Protein AF-A0A0P7U448-F1 (afdb_monomer)

Secondary structure (DSSP, 8-state):
--HHHHHHHHHHHHHHHHHHHHHHHHHTS-HHHHHHHHHHHHHTT-TTHHHHHHHHHHHHHHHHHHHHHHHHHTTS---------------HHHHHHHS-HHHHHHHHHT-HHHHHHHHHHS-HHHHHHHHHHHHHTTSS---S-------------------

Foldseek 3Di:
DDPLVVVLVVLLVVLLLVVLVVVCVVVVHDSVPCSVVSVVCVVVCPPPPVVVSVVSSVVSSVVVVVVVVCVVPVVDDDDDDDDDDDLPLQAQVVLLVPDDPQCNVCLVVVPPVSNVVVLVPDDVVVSVVSVVSCVSNVSDDPPDDPDDDDDDDDDDDDDDDDD

Organism: Scleropages formosus (NCBI:txid113540)

pLDDT: mean 74.16, std 19.54, range [30.97, 94.81]

InterPro domains:
  IPR004918 Cdc37 [PTHR12800] (2-156)
  IPR013873 Cdc37, C-terminal [PF08564] (91-150)
  IPR013873 Cdc37, C-terminal [SM01069] (82-161)
  IPR013874 Cdc37, Hsp90 binding [SM01070] (1-81)
  IPR038189 Cdc37, Hsp90-binding domain superfamily [G3DSA:1.20.58.610] (1-92)

Radius of gyration: 25.96 Å; Cα contacts (8 Å, |Δi|>4): 71; chains: 1; bounding box: 70×37×66 Å

Mean predicted aligned error: 18.4 Å

Solvent-accessible surface area (backbone atoms only — not comparable to full-atom values): 10053 Å² total; per-residue (Å²): 133,57,72,63,62,51,49,52,54,52,48,50,52,52,50,53,50,50,53,35,48,49,53,12,60,79,66,75,46,58,46,92,72,39,47,65,58,49,54,49,46,61,71,72,55,49,85,65,51,67,58,53,51,50,51,52,44,52,54,49,53,48,52,54,50,51,50,55,46,47,73,61,43,72,79,70,77,85,90,82,91,75,93,67,98,65,91,66,76,44,53,52,66,60,53,52,69,72,41,56,70,66,50,34,50,14,65,75,68,70,35,63,66,52,37,51,51,51,46,69,76,39,59,65,74,59,36,51,54,52,50,52,51,30,45,59,26,67,72,46,76,88,84,63,75,81,82,80,78,89,88,86,87,76,91,76,94,74,77,89,84,90,130

Structure (mmCIF, N/CA/C/O backbone):
data_AF-A0A0P7U448-F1
#
_entry.id   AF-A0A0P7U448-F1
#
loop_
_atom_site.group_PDB
_atom_site.id
_atom_site.type_symbol
_atom_site.label_atom_id
_atom_site.label_alt_id
_atom_site.label_comp_id
_atom_site.label_asym_id
_atom_site.label_entity_id
_atom_site.label_seq_id
_atom_site.pdbx_PDB_ins_code
_atom_site.Cartn_x
_atom_site.Cartn_y
_atom_site.Cartn_z
_atom_site.occupancy
_atom_site.B_iso_or_equiv
_atom_site.auth_seq_id
_atom_site.auth_comp_id
_atom_site.auth_asym_id
_atom_site.auth_atom_id
_atom_site.pdbx_PDB_model_num
ATOM 1 N N . MET A 1 1 ? -7.901 -23.064 -7.557 1.00 55.91 1 MET A N 1
ATOM 2 C CA . MET A 1 1 ? -8.143 -21.631 -7.275 1.00 55.91 1 MET A CA 1
ATOM 3 C C . MET A 1 1 ? -7.387 -20.795 -8.297 1.00 55.91 1 MET A C 1
ATOM 5 O O . MET A 1 1 ? -6.222 -21.088 -8.531 1.00 55.91 1 MET A O 1
ATOM 9 N N . SER A 1 2 ? -8.038 -19.812 -8.928 1.00 76.44 2 SER A N 1
ATOM 10 C CA . SER A 1 2 ? -7.363 -18.856 -9.825 1.00 76.44 2 SER A CA 1
ATOM 11 C C . SER A 1 2 ? -6.411 -17.959 -9.018 1.00 76.44 2 SER A C 1
ATOM 13 O O . SER A 1 2 ? -6.701 -17.634 -7.863 1.00 76.44 2 SER A O 1
ATOM 15 N N . LYS A 1 3 ? -5.297 -17.528 -9.628 1.00 80.56 3 LYS A N 1
ATOM 16 C CA . LYS A 1 3 ? -4.400 -16.504 -9.058 1.00 80.56 3 LYS A CA 1
ATOM 17 C C . LYS A 1 3 ? -5.158 -15.215 -8.715 1.00 80.56 3 LYS A C 1
ATOM 19 O O . LYS A 1 3 ? -4.792 -14.530 -7.767 1.00 80.56 3 LYS A O 1
ATOM 24 N N . GLU A 1 4 ? -6.236 -14.922 -9.437 1.00 80.38 4 GLU A N 1
ATOM 25 C CA . GLU A 1 4 ? -7.092 -13.757 -9.196 1.00 80.38 4 GLU A CA 1
ATOM 26 C C . GLU A 1 4 ? -7.848 -13.891 -7.875 1.00 80.38 4 GLU A C 1
ATOM 28 O O . GLU A 1 4 ? -7.816 -12.973 -7.065 1.00 80.38 4 GLU A O 1
ATOM 33 N N . ALA A 1 5 ? -8.449 -15.052 -7.600 1.00 85.12 5 ALA A N 1
ATOM 34 C CA . ALA A 1 5 ? -9.152 -15.293 -6.339 1.00 85.12 5 ALA A CA 1
ATOM 35 C C . ALA A 1 5 ? -8.203 -15.175 -5.132 1.00 85.12 5 ALA A C 1
ATOM 37 O O . ALA A 1 5 ? -8.564 -14.606 -4.104 1.00 85.12 5 ALA A O 1
ATOM 38 N N . LEU A 1 6 ? -6.962 -15.655 -5.277 1.00 88.88 6 LEU A N 1
ATOM 39 C CA . LEU A 1 6 ? -5.929 -15.489 -4.255 1.00 88.88 6 LEU A CA 1
ATOM 40 C C . LEU A 1 6 ? -5.529 -14.015 -4.076 1.00 88.88 6 LEU A C 1
ATOM 42 O O . LEU A 1 6 ? -5.418 -13.550 -2.944 1.00 88.88 6 LEU A O 1
ATOM 46 N N . MET A 1 7 ? -5.355 -13.267 -5.170 1.00 89.12 7 MET A N 1
ATOM 47 C CA . MET A 1 7 ? -5.072 -11.827 -5.128 1.00 89.12 7 MET A CA 1
ATOM 48 C C . MET A 1 7 ? -6.169 -11.072 -4.375 1.00 89.12 7 MET A C 1
ATOM 50 O O . MET A 1 7 ? -5.862 -10.198 -3.571 1.00 89.12 7 MET A O 1
ATOM 54 N N . GLU A 1 8 ? -7.440 -11.416 -4.588 1.00 87.69 8 GLU A N 1
ATOM 55 C CA . GLU A 1 8 ? -8.542 -10.777 -3.870 1.00 87.69 8 GLU A CA 1
ATOM 56 C C . GLU A 1 8 ? -8.514 -11.054 -2.367 1.00 87.69 8 GLU A C 1
ATOM 58 O O . GLU A 1 8 ? -8.751 -10.137 -1.581 1.00 87.69 8 GLU A O 1
ATOM 63 N N . GLN A 1 9 ? -8.191 -12.286 -1.963 1.00 90.56 9 GLN A N 1
ATOM 64 C CA . GLN A 1 9 ? -8.037 -12.638 -0.550 1.00 90.56 9 GLN A CA 1
ATOM 65 C C . GLN A 1 9 ? -6.881 -11.867 0.093 1.00 90.56 9 GLN A C 1
ATOM 67 O O . GLN A 1 9 ? -7.046 -11.284 1.163 1.00 90.56 9 GLN A O 1
ATOM 72 N N . ILE A 1 10 ? -5.727 -11.809 -0.574 1.00 91.75 10 ILE A N 1
ATOM 73 C CA . ILE A 1 10 ? -4.560 -11.072 -0.072 1.00 91.75 10 ILE A CA 1
ATOM 74 C C . ILE A 1 10 ? -4.855 -9.569 -0.013 1.00 91.75 10 ILE A C 1
ATOM 76 O O . ILE A 1 10 ? -4.547 -8.933 0.991 1.00 91.75 10 ILE A O 1
ATOM 80 N N . ALA A 1 11 ? -5.506 -9.009 -1.036 1.00 89.75 11 ALA A N 1
ATOM 81 C CA . ALA A 1 11 ? -5.930 -7.611 -1.059 1.00 89.75 11 ALA A CA 1
ATOM 82 C C . ALA A 1 11 ? -6.854 -7.282 0.117 1.00 89.75 11 ALA A C 1
ATOM 84 O O . ALA A 1 11 ? -6.653 -6.282 0.800 1.00 89.75 11 ALA A O 1
ATOM 85 N N . HIS A 1 12 ? -7.824 -8.154 0.399 1.00 91.38 12 HIS A N 1
ATOM 86 C CA . HIS A 1 12 ? -8.707 -7.998 1.548 1.00 91.38 12 HIS A CA 1
ATOM 87 C C . HIS A 1 12 ? -7.921 -7.944 2.865 1.00 91.38 12 HIS A C 1
ATOM 89 O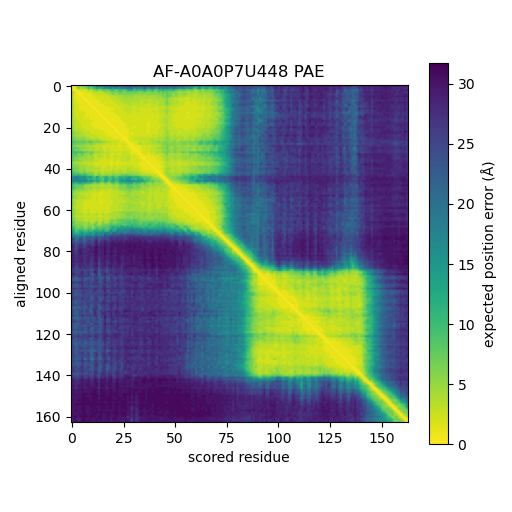 O . HIS A 1 12 ? -8.125 -7.034 3.665 1.00 91.38 12 HIS A O 1
ATOM 95 N N . GLN A 1 13 ? -6.986 -8.876 3.083 1.00 93.50 13 GLN A N 1
ATOM 96 C CA . GLN A 1 13 ? -6.165 -8.886 4.300 1.00 93.50 13 GLN A CA 1
ATOM 97 C C . GLN A 1 13 ? -5.230 -7.670 4.398 1.00 93.50 13 GLN A C 1
ATOM 99 O O . GLN A 1 13 ? -5.042 -7.129 5.486 1.00 93.50 13 GLN A O 1
ATOM 104 N N . ALA A 1 14 ? -4.676 -7.203 3.276 1.00 93.50 14 ALA A N 1
ATOM 105 C CA . ALA A 1 14 ? -3.818 -6.021 3.241 1.00 93.50 14 ALA A CA 1
ATOM 106 C C . ALA A 1 14 ? -4.576 -4.751 3.658 1.00 93.50 14 ALA A C 1
ATOM 108 O O . ALA A 1 14 ? -4.083 -3.982 4.483 1.00 93.50 14 ALA A O 1
ATOM 109 N N . VAL A 1 15 ? -5.797 -4.570 3.149 1.00 91.88 15 VAL A N 1
ATOM 110 C CA . VAL A 1 15 ? -6.655 -3.427 3.499 1.00 91.88 15 VAL A CA 1
ATOM 111 C C . VAL A 1 15 ? -7.109 -3.508 4.958 1.00 91.88 15 VAL A C 1
ATOM 113 O O . VAL A 1 15 ? -7.065 -2.509 5.670 1.00 91.88 15 VAL A O 1
ATOM 116 N N . VAL A 1 16 ? -7.442 -4.705 5.460 1.00 92.31 16 VAL A N 1
ATOM 117 C CA . VAL A 1 16 ? -7.704 -4.921 6.896 1.00 92.31 16 VAL A CA 1
ATOM 118 C C . VAL A 1 16 ? -6.516 -4.472 7.749 1.00 92.31 16 VAL A C 1
ATOM 120 O O . VAL A 1 16 ? -6.701 -3.765 8.739 1.00 92.31 16 VAL A O 1
ATOM 123 N N . MET A 1 17 ? -5.293 -4.843 7.362 1.00 94.81 17 MET A N 1
ATOM 124 C CA . MET A 1 17 ? -4.092 -4.445 8.094 1.00 94.81 17 MET A CA 1
ATOM 125 C C . MET A 1 17 ? -3.893 -2.925 8.078 1.00 94.81 17 MET A C 1
ATOM 127 O O . MET A 1 17 ? -3.588 -2.345 9.118 1.00 94.81 17 MET A O 1
ATOM 131 N N . GLN A 1 18 ? -4.114 -2.267 6.935 1.00 93.06 18 GLN A N 1
ATOM 132 C CA . GLN A 1 18 ? -4.032 -0.806 6.820 1.00 93.06 18 GLN A CA 1
ATOM 133 C C . GLN A 1 18 ? -4.997 -0.103 7.774 1.00 93.06 18 GLN A C 1
ATOM 135 O O . GLN A 1 18 ? -4.576 0.786 8.508 1.00 93.06 18 GLN A O 1
ATOM 140 N N . PHE A 1 19 ? -6.247 -0.557 7.853 1.00 91.12 19 PHE A N 1
ATOM 141 C CA . PHE A 1 19 ? -7.225 0.045 8.757 1.00 91.12 19 PHE A CA 1
ATOM 142 C C . PHE A 1 19 ? -6.878 -0.191 10.234 1.00 91.12 19 PHE A C 1
ATOM 144 O O . PHE A 1 19 ? -7.113 0.680 11.070 1.00 91.12 19 PHE A O 1
ATOM 151 N N . ILE A 1 20 ? -6.312 -1.353 10.586 1.00 92.56 20 ILE A N 1
ATOM 152 C CA . ILE A 1 20 ? -5.840 -1.611 11.957 1.00 92.56 20 ILE A CA 1
ATOM 153 C C . ILE A 1 20 ? -4.715 -0.635 12.322 1.00 92.56 20 ILE A C 1
ATOM 155 O O . ILE A 1 20 ? -4.739 -0.063 13.412 1.00 92.56 20 ILE A O 1
ATOM 159 N N . LEU A 1 21 ? -3.753 -0.427 11.418 1.00 93.06 21 LEU A N 1
ATOM 160 C CA . LEU A 1 21 ? -2.646 0.513 11.617 1.00 93.06 21 LEU A CA 1
ATOM 161 C C . LEU A 1 21 ? -3.138 1.963 11.715 1.00 93.06 21 LEU A C 1
ATOM 163 O O . LEU A 1 21 ? -2.690 2.706 12.586 1.00 93.06 21 LEU A O 1
ATOM 167 N N . GLU A 1 22 ? -4.089 2.356 10.873 1.00 91.31 22 GLU A N 1
ATOM 168 C CA . GLU A 1 22 ? -4.702 3.684 10.906 1.00 91.31 22 GLU A CA 1
ATOM 169 C C . GLU A 1 22 ? -5.465 3.917 12.215 1.00 91.31 22 GLU A C 1
ATOM 171 O O . GLU A 1 22 ? -5.295 4.938 12.882 1.00 91.31 22 GLU A O 1
ATOM 176 N N . MET A 1 23 ? -6.245 2.930 12.656 1.00 90.44 23 MET A N 1
ATOM 177 C CA . MET A 1 23 ? -6.964 3.008 13.922 1.00 90.44 23 MET A CA 1
ATOM 178 C C . MET A 1 23 ? -6.004 3.080 15.121 1.00 90.44 23 MET A C 1
ATOM 180 O O . MET A 1 23 ? -6.277 3.805 16.082 1.00 90.44 23 MET A O 1
ATOM 184 N N . ALA A 1 24 ? -4.872 2.371 15.065 1.00 93.12 24 ALA A N 1
ATOM 185 C CA . ALA A 1 24 ? -3.802 2.455 16.061 1.00 93.12 24 ALA A CA 1
ATOM 186 C C . ALA A 1 24 ? -3.192 3.863 16.109 1.00 93.12 24 ALA A C 1
ATOM 188 O O . ALA A 1 24 ? -3.043 4.439 17.187 1.00 93.12 24 ALA A O 1
ATOM 189 N N . SER A 1 25 ? -2.914 4.440 14.934 1.00 93.88 25 SER A N 1
ATOM 190 C CA . SER A 1 25 ? -2.372 5.792 14.785 1.00 93.88 25 SER A CA 1
ATOM 191 C C . SER A 1 25 ? -3.315 6.847 15.372 1.00 93.88 25 SER A C 1
ATOM 193 O O . SER A 1 25 ? -2.914 7.622 16.241 1.00 93.88 25 SER A O 1
ATOM 195 N N . ASN A 1 26 ? -4.600 6.798 15.006 1.00 90.19 26 ASN A N 1
ATOM 196 C CA . ASN A 1 26 ? -5.620 7.738 15.479 1.00 90.19 26 ASN A CA 1
ATOM 197 C C . ASN A 1 26 ? -5.866 7.648 16.994 1.00 90.19 26 ASN A C 1
ATOM 199 O O . ASN A 1 26 ? -6.165 8.652 17.637 1.00 90.19 26 ASN A O 1
ATOM 203 N N . SER A 1 27 ? -5.731 6.454 17.579 1.00 89.50 27 SER A N 1
ATOM 204 C CA . SER A 1 27 ? -5.921 6.232 19.021 1.00 89.50 27 SER A CA 1
ATOM 205 C C . SER A 1 27 ? -4.635 6.328 19.848 1.00 89.50 27 SER A C 1
ATOM 207 O O . SER A 1 27 ? -4.710 6.245 21.074 1.00 89.50 27 SER A O 1
ATOM 209 N N . LYS A 1 28 ? -3.469 6.528 19.210 1.00 92.50 28 LYS A N 1
ATOM 210 C CA . LYS A 1 28 ? -2.135 6.513 19.841 1.00 92.50 28 LYS A CA 1
ATOM 211 C C . LYS A 1 28 ? -1.866 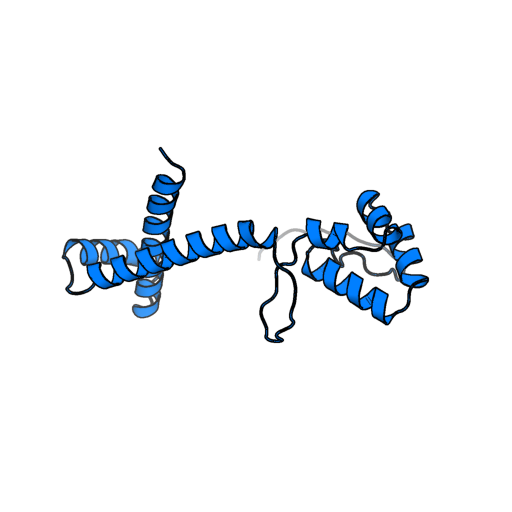5.233 20.647 1.00 92.50 28 LYS A C 1
ATOM 213 O O . LYS A 1 28 ? -1.239 5.276 21.703 1.00 92.50 28 LYS A O 1
ATOM 218 N N . GLN A 1 29 ? -2.362 4.098 20.162 1.00 92.19 29 GLN A N 1
ATOM 219 C CA . GLN A 1 29 ? -2.183 2.787 20.786 1.00 92.19 29 GLN A CA 1
ATOM 220 C C . GLN A 1 29 ? -1.307 1.889 19.915 1.00 92.19 29 GLN A C 1
ATOM 222 O O . GLN A 1 29 ? -1.168 2.099 18.713 1.00 92.19 29 GLN A O 1
ATOM 227 N N . ASP A 1 30 ? -0.727 0.856 20.522 1.00 92.19 30 ASP A N 1
ATOM 228 C CA . ASP A 1 30 ? 0.012 -0.155 19.772 1.00 92.19 30 ASP A CA 1
ATOM 229 C C . ASP A 1 30 ? -0.953 -0.960 18.868 1.00 92.19 30 ASP A C 1
ATOM 231 O O . ASP A 1 30 ? -1.990 -1.431 19.355 1.00 92.19 30 ASP A O 1
ATOM 235 N N . PRO A 1 31 ? -0.637 -1.170 17.573 1.00 89.88 31 PRO A N 1
ATOM 236 C CA . PRO A 1 31 ? -1.485 -1.922 16.643 1.00 89.88 31 PRO A CA 1
ATOM 237 C C . PRO A 1 31 ? -1.806 -3.349 17.116 1.00 89.88 31 PRO A C 1
ATOM 239 O O . PRO A 1 31 ? -2.899 -3.861 16.854 1.00 89.88 31 PRO A O 1
ATOM 242 N N . ARG A 1 32 ? -0.908 -3.973 17.892 1.00 92.44 32 ARG A N 1
ATOM 243 C CA . ARG A 1 32 ? -1.118 -5.293 18.511 1.00 92.44 32 ARG A CA 1
ATOM 244 C C . ARG A 1 32 ? -2.206 -5.267 19.588 1.00 92.44 32 ARG A C 1
ATOM 246 O O . ARG A 1 32 ? -2.769 -6.312 19.895 1.00 92.44 32 ARG A O 1
ATOM 253 N N . GLY A 1 33 ? -2.515 -4.102 20.160 1.00 90.62 33 GLY A N 1
ATOM 254 C CA . GLY A 1 33 ? -3.570 -3.915 21.160 1.00 90.62 33 GLY A CA 1
ATOM 255 C C . GLY A 1 33 ? -4.939 -3.576 20.564 1.00 90.62 33 GLY A C 1
ATOM 256 O O . GLY A 1 33 ? -5.969 -3.922 21.143 1.00 90.62 33 GLY A O 1
ATOM 257 N N . VAL A 1 34 ? -4.972 -2.947 19.386 1.00 91.06 34 VAL A N 1
ATOM 258 C CA . VAL A 1 34 ? -6.215 -2.399 18.818 1.00 91.06 34 VAL A CA 1
ATOM 259 C C . VAL A 1 34 ? -6.924 -3.300 17.807 1.00 91.06 34 VAL A C 1
ATOM 261 O O . VAL A 1 34 ? -8.113 -3.106 17.557 1.00 91.06 34 VAL A O 1
ATOM 264 N N . PHE A 1 35 ? -6.269 -4.331 17.265 1.00 90.31 35 PHE A N 1
ATOM 265 C CA . PHE A 1 35 ? -6.885 -5.197 16.246 1.00 90.31 35 PHE A CA 1
ATOM 266 C C . PHE A 1 35 ? -8.216 -5.828 16.702 1.00 90.31 35 PHE A C 1
ATOM 268 O O . PHE A 1 35 ? -9.152 -5.944 15.914 1.00 90.31 35 PHE A O 1
ATOM 275 N N . ARG A 1 36 ? -8.354 -6.196 17.988 1.00 91.31 36 ARG A N 1
ATOM 276 C CA . ARG A 1 36 ? -9.615 -6.754 18.514 1.00 91.31 36 ARG A CA 1
ATOM 277 C C . ARG A 1 36 ? -10.745 -5.734 18.443 1.00 91.31 36 ARG A C 1
ATOM 279 O O . ARG A 1 36 ? -11.844 -6.087 18.032 1.00 91.31 36 ARG A O 1
ATOM 286 N N . GLN A 1 37 ? -10.472 -4.483 18.813 1.00 89.31 37 GLN A N 1
ATOM 287 C CA . GLN A 1 37 ? -11.457 -3.401 18.763 1.00 89.31 37 GLN A CA 1
ATOM 288 C C . GLN A 1 37 ? -11.900 -3.122 17.324 1.00 89.31 37 GLN A C 1
ATOM 290 O O . GLN A 1 37 ? -13.081 -2.886 17.088 1.00 89.31 37 GLN A O 1
ATOM 295 N N . PHE A 1 38 ? -10.980 -3.226 16.362 1.00 90.69 38 PHE A N 1
ATOM 296 C CA . PHE A 1 38 ? -11.280 -3.072 14.939 1.00 90.69 38 PHE A CA 1
ATOM 297 C C . PHE A 1 38 ? -12.311 -4.111 14.488 1.00 90.69 38 PHE A C 1
ATOM 299 O O . PHE A 1 38 ? -13.357 -3.752 13.953 1.00 90.69 38 PHE A O 1
ATOM 306 N N . PHE A 1 39 ? -12.076 -5.395 14.783 1.00 89.44 39 PHE A N 1
ATOM 307 C CA . PHE A 1 39 ? -13.016 -6.454 14.407 1.00 89.44 39 PHE A CA 1
ATOM 308 C C . PHE A 1 39 ? -14.350 -6.364 15.151 1.00 89.44 39 PHE A C 1
ATOM 310 O O . PHE A 1 39 ? -15.375 -6.746 14.595 1.00 89.44 39 PHE A O 1
ATOM 317 N N . GLN A 1 40 ? -14.365 -5.855 16.386 1.00 88.75 40 GLN A N 1
ATOM 318 C CA . GLN A 1 40 ? -15.619 -5.579 17.091 1.00 88.75 40 GLN A CA 1
ATOM 319 C C . GLN A 1 40 ? -16.415 -4.477 16.380 1.00 88.75 40 GLN A C 1
ATOM 321 O O . GLN A 1 40 ?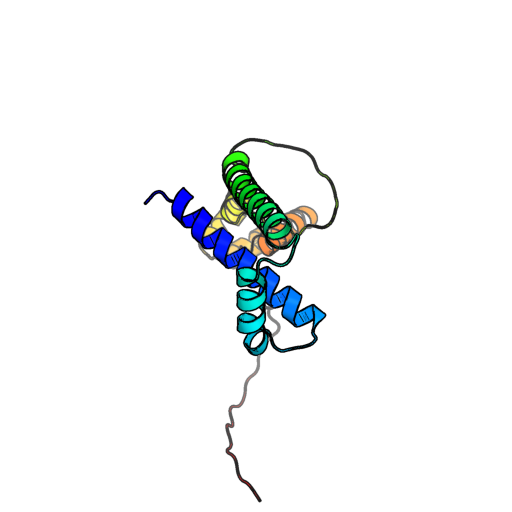 -17.582 -4.686 16.073 1.00 88.75 40 GLN A O 1
ATOM 326 N N . LYS A 1 41 ? -15.777 -3.355 16.015 1.00 85.00 41 LYS A N 1
ATOM 327 C CA . LYS A 1 41 ? -16.424 -2.275 15.246 1.00 85.00 41 LYS A CA 1
ATOM 328 C C . LYS A 1 41 ? -16.940 -2.746 13.885 1.00 85.00 41 LYS A C 1
ATOM 330 O O . LYS A 1 41 ? -18.049 -2.385 13.498 1.00 85.00 41 LYS A O 1
ATOM 335 N N . ALA A 1 42 ? -16.172 -3.593 13.200 1.00 85.25 42 ALA A N 1
ATOM 336 C CA . ALA A 1 42 ? -16.576 -4.193 11.932 1.00 85.25 42 ALA A CA 1
ATOM 337 C C . ALA A 1 42 ? -17.811 -5.100 12.084 1.00 85.25 42 ALA A C 1
ATOM 339 O O . ALA A 1 42 ? -18.717 -5.046 11.257 1.00 85.25 42 ALA A O 1
ATOM 340 N N . LYS A 1 43 ? -17.877 -5.904 13.157 1.00 85.50 43 LYS A N 1
ATOM 341 C CA . LYS A 1 43 ? -19.020 -6.788 13.454 1.00 85.50 43 LYS A CA 1
ATOM 342 C C . LYS A 1 43 ? -20.280 -6.027 13.845 1.00 85.50 43 LYS A C 1
ATOM 344 O O . LYS A 1 43 ? -21.364 -6.419 13.434 1.00 85.50 43 LYS A O 1
ATOM 349 N N . THR A 1 44 ? -20.137 -4.957 14.623 1.00 84.50 44 THR A N 1
ATOM 350 C CA . THR A 1 44 ? -21.261 -4.100 15.030 1.00 84.50 44 THR A CA 1
ATOM 351 C C . THR A 1 44 ? -21.807 -3.279 13.858 1.00 84.50 44 THR A C 1
ATOM 353 O O . THR A 1 44 ? -22.855 -2.659 13.991 1.00 84.50 44 THR A O 1
ATOM 356 N N . GLY A 1 45 ? -21.133 -3.295 12.700 1.00 72.38 45 GLY A N 1
ATOM 357 C CA . GLY A 1 45 ? -21.624 -2.655 11.485 1.00 72.38 45 GLY A CA 1
ATOM 358 C C . GLY A 1 45 ? -21.729 -1.145 11.645 1.00 72.38 45 GLY A C 1
ATOM 359 O O . GLY A 1 45 ? -22.757 -0.572 11.300 1.00 72.38 45 GLY A O 1
ATOM 360 N N . GLN A 1 46 ? -20.690 -0.511 12.205 1.00 75.62 46 GLN A N 1
ATOM 361 C CA . GLN A 1 46 ? -20.665 0.942 12.366 1.00 75.62 46 GLN A CA 1
ATOM 362 C C . GLN A 1 46 ? -21.013 1.616 11.023 1.00 75.62 46 GLN A C 1
ATOM 364 O O . GLN A 1 46 ? -20.417 1.277 9.997 1.00 75.62 46 GLN A O 1
ATOM 369 N N . GLU A 1 47 ? -22.005 2.513 11.010 1.00 64.19 47 GLU A N 1
ATOM 370 C CA . GLU A 1 47 ? -22.512 3.113 9.768 1.00 64.19 47 GLU A CA 1
ATOM 371 C C . GLU A 1 47 ? -21.374 3.739 8.946 1.00 64.19 47 GLU A C 1
ATOM 373 O O . GLU A 1 47 ? -20.505 4.430 9.476 1.00 64.19 47 GLU A O 1
ATOM 378 N N . GLY A 1 48 ? -21.342 3.433 7.645 1.00 73.44 48 GLY A N 1
ATOM 379 C CA . GLY A 1 48 ? -20.309 3.896 6.711 1.00 73.44 48 GLY A CA 1
ATOM 380 C C . GLY A 1 48 ? -19.006 3.085 6.701 1.00 73.44 48 GLY A C 1
ATOM 381 O O . GLY A 1 48 ? -18.297 3.111 5.700 1.00 73.44 48 GLY A O 1
ATOM 382 N N . TYR A 1 49 ? -18.702 2.290 7.735 1.00 80.69 49 TYR A N 1
ATOM 383 C CA . TYR A 1 49 ? -17.449 1.520 7.797 1.00 80.69 49 TYR A CA 1
ATOM 384 C C . TYR A 1 49 ? -17.303 0.530 6.631 1.00 80.69 49 TYR A C 1
ATOM 386 O O . TYR A 1 49 ? -16.254 0.469 5.992 1.00 80.69 49 TYR A O 1
ATOM 394 N N . LEU A 1 50 ? -18.360 -0.233 6.329 1.00 81.12 50 LEU A N 1
ATOM 395 C CA . LEU A 1 50 ? -18.334 -1.219 5.242 1.00 81.12 50 LEU A CA 1
ATOM 396 C C . LEU A 1 50 ? -18.217 -0.566 3.862 1.00 81.12 50 LEU A C 1
ATOM 398 O O . LEU A 1 50 ? -17.606 -1.148 2.968 1.00 81.12 50 LEU A O 1
ATOM 402 N N . ASP A 1 51 ? -18.788 0.626 3.693 1.00 85.94 51 ASP A N 1
ATOM 403 C CA . ASP A 1 51 ? -18.750 1.358 2.428 1.00 85.94 51 ASP A CA 1
ATOM 404 C C . ASP A 1 51 ? -17.350 1.922 2.157 1.00 85.94 51 ASP A C 1
ATOM 406 O O . ASP A 1 51 ? -16.775 1.697 1.089 1.00 85.94 51 ASP A O 1
ATOM 410 N N . VAL A 1 52 ? -16.736 2.529 3.179 1.00 87.75 52 VAL A N 1
ATOM 411 C CA . VAL A 1 52 ? -15.335 2.971 3.136 1.00 87.75 52 VAL A CA 1
ATOM 412 C C . VAL A 1 52 ? -14.410 1.776 2.896 1.00 87.75 52 VAL A C 1
ATOM 414 O O . VAL A 1 52 ? -13.579 1.809 1.991 1.00 87.75 52 VAL A O 1
ATOM 417 N N . PHE A 1 53 ? -14.599 0.672 3.624 1.00 87.19 53 PHE A N 1
ATOM 418 C CA . PHE A 1 53 ? -13.799 -0.542 3.448 1.00 87.19 53 PHE A CA 1
ATOM 419 C C . PHE A 1 53 ? -13.915 -1.123 2.032 1.00 87.19 53 PHE A C 1
ATOM 421 O O . PHE A 1 53 ? -12.912 -1.504 1.425 1.00 87.19 53 PHE A O 1
ATOM 428 N N . ARG A 1 54 ? -15.129 -1.179 1.470 1.00 87.50 54 ARG A N 1
ATOM 429 C CA . ARG A 1 54 ? -15.359 -1.681 0.109 1.00 87.50 54 ARG A CA 1
ATOM 430 C C . ARG A 1 54 ? -14.742 -0.763 -0.942 1.00 87.50 54 ARG A C 1
ATOM 432 O O . ARG A 1 54 ? -14.170 -1.262 -1.913 1.00 87.50 54 ARG A O 1
ATOM 439 N N . THR A 1 55 ? -14.840 0.546 -0.744 1.00 91.31 55 THR A N 1
ATOM 440 C CA . THR A 1 55 ? -14.230 1.554 -1.617 1.00 91.31 55 THR A CA 1
ATOM 441 C C . THR A 1 55 ? -12.710 1.415 -1.623 1.00 91.31 55 THR A C 1
ATOM 443 O O . THR A 1 55 ? -12.118 1.261 -2.693 1.00 91.31 55 THR A O 1
ATOM 446 N N . GLU A 1 56 ? -12.087 1.334 -0.447 1.00 91.06 56 GLU A N 1
ATOM 447 C CA . GLU A 1 56 ? -10.639 1.144 -0.313 1.00 91.06 56 GLU A CA 1
ATOM 448 C C . GLU A 1 56 ? -10.165 -0.191 -0.896 1.00 91.06 56 GLU A C 1
ATOM 450 O O . GLU A 1 56 ? -9.157 -0.252 -1.605 1.00 91.06 56 GLU A O 1
ATOM 455 N N . LEU A 1 57 ? -10.928 -1.267 -0.687 1.00 90.25 57 LEU A N 1
ATOM 456 C CA . LEU A 1 57 ? -10.621 -2.570 -1.270 1.00 90.25 57 LEU A CA 1
ATOM 457 C C . LEU A 1 57 ? -10.657 -2.545 -2.799 1.00 90.25 57 LEU A C 1
ATOM 459 O O . LEU A 1 57 ? -9.773 -3.109 -3.451 1.00 90.25 57 LEU A O 1
ATOM 463 N N . ASN A 1 58 ? -11.655 -1.886 -3.384 1.00 90.12 58 ASN A N 1
ATOM 464 C CA . ASN A 1 58 ? -11.751 -1.742 -4.832 1.00 90.12 58 ASN A CA 1
ATOM 465 C C . ASN A 1 58 ? -10.609 -0.884 -5.385 1.00 90.12 58 ASN A C 1
ATOM 467 O O . ASN A 1 58 ? -9.982 -1.282 -6.370 1.00 90.12 58 ASN A O 1
ATOM 471 N N . ALA A 1 59 ? -10.281 0.226 -4.720 1.00 91.62 59 ALA A N 1
ATOM 472 C CA . ALA A 1 59 ? -9.162 1.082 -5.096 1.00 91.62 59 ALA A CA 1
ATOM 473 C C . ALA A 1 59 ? -7.826 0.322 -5.039 1.00 91.62 59 ALA A C 1
ATOM 475 O O . ALA A 1 59 ? -7.016 0.404 -5.964 1.00 91.62 59 ALA A O 1
ATOM 476 N N . PHE A 1 60 ? -7.607 -0.490 -4.000 1.00 90.94 60 PHE A N 1
ATOM 477 C CA . PHE A 1 60 ? -6.421 -1.337 -3.893 1.00 90.94 60 PHE A CA 1
ATOM 478 C C . PHE A 1 60 ? -6.355 -2.374 -5.021 1.00 90.94 60 PHE A C 1
ATOM 480 O O . PHE A 1 60 ? -5.330 -2.481 -5.696 1.00 90.94 60 PHE A O 1
ATOM 487 N N . LYS A 1 61 ? -7.449 -3.102 -5.284 1.00 87.81 61 LYS A N 1
ATOM 488 C CA . LYS A 1 61 ? -7.517 -4.070 -6.394 1.00 87.81 61 LYS A CA 1
ATOM 489 C C . LYS A 1 61 ? -7.230 -3.407 -7.742 1.00 87.81 61 LYS A C 1
ATOM 491 O O . LYS A 1 61 ? -6.543 -4.003 -8.570 1.00 87.81 61 LYS A O 1
ATOM 496 N N . GLN A 1 62 ? -7.735 -2.194 -7.965 1.00 88.31 62 GLN A N 1
ATOM 497 C CA . GLN A 1 62 ? -7.476 -1.446 -9.191 1.00 88.31 62 GLN A CA 1
ATOM 498 C C . GLN A 1 62 ? -5.990 -1.094 -9.326 1.00 88.31 62 GLN A C 1
ATOM 500 O O . GLN A 1 62 ? -5.398 -1.408 -10.355 1.00 88.31 62 GLN A O 1
ATOM 505 N N . ARG A 1 63 ? -5.353 -0.569 -8.270 1.00 88.19 63 ARG A N 1
ATOM 506 C CA . ARG A 1 63 ? -3.907 -0.278 -8.268 1.00 88.19 63 ARG A CA 1
ATOM 507 C C . ARG A 1 63 ? -3.056 -1.520 -8.546 1.00 88.19 63 ARG A C 1
ATOM 509 O O . ARG A 1 63 ? -2.099 -1.448 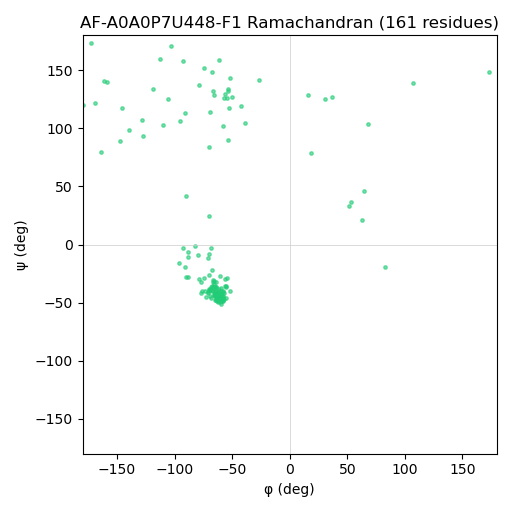-9.311 1.00 88.19 63 ARG A O 1
ATOM 516 N N . VAL A 1 64 ? -3.415 -2.675 -7.979 1.00 85.25 64 VAL A N 1
ATOM 517 C CA . VAL A 1 64 ? -2.709 -3.948 -8.233 1.00 85.25 64 VAL A CA 1
ATOM 518 C C . VAL A 1 64 ? -2.857 -4.392 -9.694 1.00 85.25 64 VAL A C 1
ATOM 520 O O . VAL A 1 64 ? -1.886 -4.836 -10.314 1.00 85.25 64 VAL A O 1
ATOM 523 N N . LYS A 1 65 ? -4.054 -4.246 -10.274 1.00 84.69 65 LYS A N 1
ATOM 524 C CA . LYS A 1 65 ? -4.298 -4.541 -11.694 1.00 84.69 65 LYS A CA 1
ATOM 525 C C . LYS A 1 65 ? -3.527 -3.591 -12.607 1.00 84.69 65 LYS A C 1
ATOM 527 O O . LYS A 1 65 ? -2.894 -4.057 -13.548 1.00 84.69 65 LYS A O 1
ATOM 532 N N . GLU A 1 66 ? -3.530 -2.295 -12.309 1.00 84.88 66 GLU A N 1
ATOM 533 C CA . GLU A 1 66 ? -2.762 -1.288 -13.049 1.00 84.88 66 GLU A CA 1
ATOM 534 C C . GLU A 1 66 ? -1.259 -1.553 -12.977 1.00 84.88 66 GLU A C 1
ATOM 536 O O . GLU A 1 66 ? -0.594 -1.494 -14.004 1.00 84.88 66 GLU A O 1
ATOM 541 N N . TYR A 1 67 ? -0.721 -1.917 -11.809 1.00 80.62 67 TYR A N 1
ATOM 542 C CA . TYR A 1 67 ? 0.685 -2.304 -11.668 1.00 80.62 67 TYR A CA 1
ATOM 543 C C . TYR A 1 67 ? 1.026 -3.530 -12.524 1.00 80.62 67 TYR A C 1
ATOM 545 O O . TYR A 1 67 ? 2.027 -3.546 -13.236 1.00 80.62 67 TYR A O 1
ATOM 553 N N . THR A 1 68 ? 0.147 -4.536 -12.526 1.00 78.69 68 THR A N 1
ATOM 554 C CA . THR A 1 68 ? 0.313 -5.734 -13.362 1.00 78.69 68 THR A CA 1
ATOM 555 C C . THR A 1 68 ? 0.248 -5.397 -14.854 1.00 78.69 68 THR A C 1
ATOM 557 O O . THR A 1 68 ? 0.960 -6.001 -15.654 1.00 78.69 68 THR A O 1
ATOM 560 N N . LEU A 1 69 ? -0.604 -4.444 -15.245 1.00 71.94 69 LEU A N 1
ATOM 561 C CA . LEU A 1 69 ? -0.743 -4.000 -16.630 1.00 71.94 69 LEU A CA 1
ATOM 562 C C . LEU A 1 69 ? 0.444 -3.143 -17.073 1.00 71.94 69 LEU A C 1
ATOM 564 O O . LEU A 1 69 ? 0.913 -3.335 -18.183 1.00 71.94 69 LEU A O 1
ATOM 568 N N . LYS A 1 70 ? 0.961 -2.255 -16.217 1.00 72.81 70 LYS A N 1
ATOM 569 C CA . LYS A 1 70 ? 2.171 -1.461 -16.482 1.00 72.81 70 LYS A CA 1
ATOM 570 C C . LYS A 1 70 ? 3.398 -2.359 -16.614 1.00 72.81 70 LYS A C 1
ATOM 572 O O . LYS A 1 70 ? 4.052 -2.311 -17.642 1.00 72.81 70 LYS A O 1
ATOM 577 N N . SER A 1 71 ? 3.581 -3.309 -15.697 1.00 60.91 71 SER A N 1
ATOM 578 C CA . SER A 1 71 ? 4.645 -4.320 -15.790 1.00 60.91 71 SER A CA 1
ATOM 579 C C . SER A 1 71 ? 4.542 -5.208 -17.045 1.00 60.91 71 SER A C 1
ATOM 581 O O . SER A 1 71 ? 5.552 -5.715 -17.525 1.00 60.91 71 SER A O 1
ATOM 583 N N . LYS A 1 72 ? 3.338 -5.399 -17.606 1.00 55.34 72 LYS A N 1
ATOM 584 C CA . LYS A 1 72 ? 3.135 -6.097 -18.891 1.00 55.34 72 LYS A CA 1
ATOM 585 C C . LYS A 1 72 ? 3.202 -5.178 -20.120 1.00 55.34 72 LYS A C 1
ATOM 587 O O . LYS A 1 72 ? 3.505 -5.661 -21.205 1.00 55.34 72 LYS A O 1
ATOM 592 N N . GLY A 1 73 ? 2.870 -3.898 -19.970 1.00 44.97 73 GLY A N 1
ATOM 593 C CA . GLY A 1 73 ? 2.754 -2.893 -21.030 1.00 44.97 73 GLY A CA 1
ATOM 594 C C . GLY A 1 73 ? 4.043 -2.115 -21.293 1.00 44.97 73 GLY A C 1
ATOM 595 O O . GLY A 1 73 ? 4.227 -1.613 -22.394 1.00 44.97 73 GLY A O 1
ATOM 596 N N . GLU A 1 74 ? 4.979 -2.100 -20.346 1.00 45.75 74 GLU A N 1
ATOM 597 C CA . GLU A 1 74 ? 6.354 -1.608 -20.539 1.00 45.75 74 GLU A CA 1
ATOM 598 C C . GLU A 1 74 ? 7.179 -2.509 -21.479 1.00 45.75 74 GLU A C 1
ATOM 600 O O . GLU A 1 74 ? 8.284 -2.155 -21.868 1.00 45.75 74 GLU A O 1
ATOM 605 N N . ALA A 1 75 ? 6.613 -3.624 -21.957 1.00 44.00 75 ALA A N 1
ATOM 606 C CA . ALA A 1 75 ? 7.133 -4.335 -23.122 1.00 44.00 75 ALA A CA 1
ATOM 607 C C . ALA A 1 75 ? 6.903 -3.578 -24.450 1.00 44.00 75 ALA A C 1
ATOM 609 O O . ALA A 1 75 ? 7.446 -3.990 -25.475 1.00 44.00 75 ALA A O 1
ATOM 610 N N . GLN A 1 76 ? 6.083 -2.514 -24.479 1.00 44.34 76 GLN A N 1
ATOM 611 C CA . GLN A 1 76 ? 5.779 -1.793 -25.716 1.00 44.34 76 GLN A CA 1
ATOM 612 C C . GLN A 1 76 ? 5.155 -0.402 -25.465 1.00 44.34 76 GLN A C 1
ATOM 614 O O . GLN A 1 76 ? 3.941 -0.252 -25.593 1.00 44.34 76 GLN A O 1
ATOM 619 N N . LYS A 1 77 ? 5.957 0.627 -25.143 1.00 38.75 77 LYS A N 1
ATOM 620 C CA . LYS A 1 77 ? 5.809 1.998 -25.696 1.00 38.75 77 LYS A CA 1
ATOM 621 C C . LYS A 1 77 ? 6.863 2.982 -25.169 1.00 38.75 77 LYS A C 1
ATOM 623 O O . LYS A 1 77 ? 6.923 3.277 -23.981 1.00 38.75 77 LYS A O 1
ATOM 628 N N . ASP A 1 78 ? 7.612 3.508 -26.130 1.00 39.72 78 ASP A N 1
ATOM 629 C CA . ASP A 1 78 ? 8.582 4.600 -26.079 1.00 39.72 78 ASP A CA 1
ATOM 630 C C . ASP A 1 78 ? 8.033 5.987 -25.670 1.00 39.72 78 ASP A C 1
ATOM 632 O O . ASP A 1 78 ? 6.871 6.312 -25.916 1.00 39.72 78 ASP A O 1
ATOM 636 N N . MET A 1 79 ? 8.989 6.808 -25.199 1.00 43.09 79 MET A N 1
ATOM 637 C CA . MET A 1 79 ? 9.174 8.271 -25.351 1.00 43.09 79 MET A CA 1
ATOM 638 C C . MET A 1 79 ? 8.199 9.279 -24.701 1.00 43.09 79 MET A C 1
ATOM 640 O O . MET A 1 79 ? 7.163 9.602 -25.272 1.00 43.09 79 MET A O 1
ATOM 644 N N . GLU A 1 80 ? 8.626 9.904 -23.586 1.00 34.38 80 GLU A N 1
ATOM 645 C CA . GLU A 1 80 ? 8.971 11.353 -23.450 1.00 34.38 80 GLU A CA 1
ATOM 646 C C . GLU A 1 80 ? 9.261 11.734 -21.968 1.00 34.38 80 GLU A C 1
ATOM 648 O O . GLU A 1 80 ? 8.686 11.131 -21.056 1.00 34.38 80 GLU A O 1
ATOM 653 N N . PRO A 1 81 ? 10.152 12.710 -21.677 1.00 45.31 81 PRO A N 1
ATOM 654 C CA . PRO A 1 81 ? 10.660 12.983 -20.343 1.00 45.31 81 PRO A CA 1
ATOM 655 C C . PRO A 1 81 ? 9.792 14.019 -19.619 1.00 45.31 81 PRO A C 1
ATOM 657 O O . PRO A 1 81 ? 9.809 15.205 -19.936 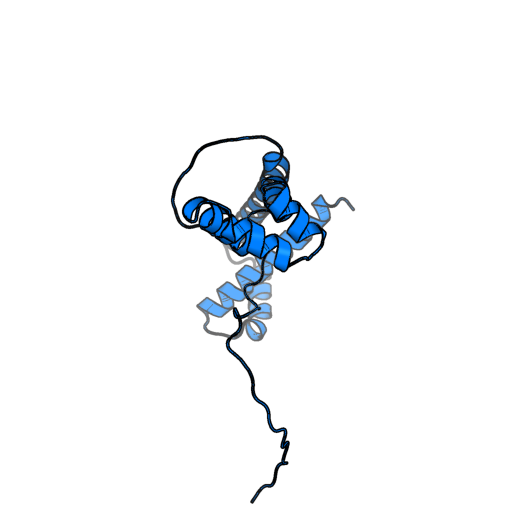1.00 45.31 81 PRO A O 1
ATOM 660 N N . GLN A 1 82 ? 9.108 13.599 -18.554 1.00 34.22 82 GLN A N 1
ATOM 661 C CA . GLN A 1 82 ? 8.686 14.529 -17.508 1.00 34.22 82 GLN A CA 1
ATOM 662 C C . GLN A 1 82 ? 9.467 14.277 -16.226 1.00 34.22 82 GLN A C 1
ATOM 664 O O . GLN A 1 82 ? 9.218 13.363 -15.444 1.00 34.22 82 GLN A O 1
ATOM 669 N N . THR A 1 83 ? 10.435 15.166 -16.025 1.00 44.16 83 THR A N 1
ATOM 670 C CA . THR A 1 83 ? 10.932 15.610 -14.729 1.00 44.16 83 THR A CA 1
ATOM 671 C C . THR A 1 83 ? 9.787 15.768 -13.733 1.00 44.16 83 THR A C 1
ATOM 673 O O . THR A 1 83 ? 9.055 16.746 -13.788 1.00 44.16 83 THR A O 1
ATOM 676 N N . THR A 1 84 ? 9.651 14.833 -12.800 1.00 40.00 84 THR A N 1
ATOM 677 C CA . THR A 1 84 ? 9.536 15.119 -11.363 1.00 40.00 84 THR A CA 1
ATOM 678 C C . THR A 1 84 ? 9.672 13.819 -10.572 1.00 40.00 84 THR A C 1
ATOM 680 O O . THR A 1 84 ? 8.943 12.856 -10.773 1.00 40.00 84 THR A O 1
ATOM 683 N N . ALA A 1 85 ? 10.667 13.813 -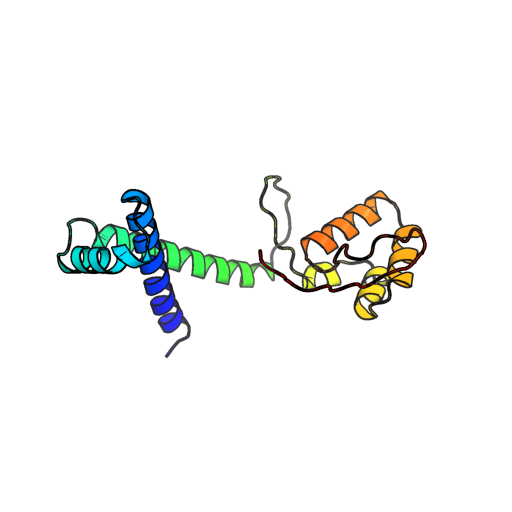9.684 1.00 45.94 85 ALA A N 1
ATOM 684 C CA . ALA A 1 85 ? 10.767 13.026 -8.458 1.00 45.94 85 ALA A CA 1
ATOM 685 C C . ALA A 1 85 ? 9.847 11.792 -8.331 1.00 45.94 85 ALA A C 1
ATOM 687 O O . ALA A 1 85 ? 8.873 11.781 -7.583 1.00 45.94 85 ALA A O 1
ATOM 688 N N . SER A 1 86 ? 10.222 10.696 -8.975 1.00 43.97 86 SER A N 1
ATOM 689 C CA . SER A 1 86 ? 9.918 9.354 -8.489 1.00 43.97 86 SER A CA 1
ATOM 690 C C . SER A 1 86 ? 11.094 8.491 -8.886 1.00 43.97 86 SER A C 1
ATOM 692 O O . SER A 1 86 ? 11.434 8.416 -10.061 1.00 43.97 86 SER A O 1
ATOM 694 N N . ARG A 1 87 ? 11.782 7.942 -7.881 1.00 45.47 87 ARG A N 1
ATOM 695 C CA . ARG A 1 87 ? 12.899 7.004 -8.024 1.00 45.47 87 ARG A CA 1
ATOM 696 C C . ARG A 1 87 ? 12.430 5.842 -8.898 1.00 45.47 87 ARG A C 1
ATOM 698 O O . ARG A 1 87 ? 11.831 4.898 -8.390 1.00 45.47 87 ARG A O 1
ATOM 705 N N . CYS A 1 88 ? 12.615 5.975 -10.207 1.00 44.72 88 CYS A N 1
ATOM 706 C CA . CYS A 1 88 ? 12.204 4.976 -11.169 1.00 44.72 88 CYS A CA 1
ATOM 707 C C . CYS A 1 88 ? 13.124 3.787 -10.941 1.00 44.72 88 CYS A C 1
ATOM 709 O O . CYS A 1 88 ? 14.343 3.904 -11.065 1.00 44.72 88 CYS A O 1
ATOM 711 N N . CYS A 1 89 ? 12.545 2.684 -10.485 1.00 49.19 89 CYS A N 1
ATOM 712 C CA . CYS A 1 89 ? 13.249 1.432 -10.304 1.00 49.19 89 CYS A CA 1
ATOM 713 C C . CYS A 1 89 ? 13.557 0.918 -11.711 1.00 49.19 89 CYS A C 1
ATOM 715 O O . CYS A 1 89 ? 12.753 0.205 -12.300 1.00 49.19 89 CYS A O 1
ATOM 717 N N . LEU A 1 90 ? 14.657 1.405 -12.287 1.00 60.50 90 LEU A N 1
ATOM 718 C CA . LEU A 1 90 ? 15.115 0.993 -13.602 1.00 60.50 90 LEU A CA 1
ATOM 719 C C . LEU A 1 90 ? 15.320 -0.520 -13.577 1.00 60.50 90 LEU A C 1
ATOM 721 O O . LEU A 1 90 ? 16.014 -1.037 -12.696 1.00 60.50 90 LEU A O 1
ATOM 725 N N . ASP A 1 91 ? 14.693 -1.230 -14.513 1.00 72.38 91 ASP A N 1
ATOM 726 C CA . ASP A 1 91 ? 14.789 -2.681 -14.552 1.00 72.38 91 ASP A CA 1
ATOM 727 C C . ASP A 1 91 ? 16.233 -3.102 -14.858 1.00 72.38 91 ASP A C 1
ATOM 729 O O . ASP A 1 91 ? 16.864 -2.649 -15.818 1.00 72.38 91 ASP A O 1
ATOM 733 N N . ARG A 1 92 ? 16.780 -3.992 -14.022 1.00 75.62 92 ARG A N 1
ATOM 734 C CA . ARG A 1 92 ? 18.181 -4.430 -14.107 1.00 75.62 92 ARG A CA 1
ATOM 735 C C . ARG A 1 92 ? 18.523 -5.011 -15.480 1.00 75.62 92 ARG A C 1
ATOM 737 O O . ARG A 1 92 ? 19.653 -4.852 -15.943 1.00 75.62 92 ARG A O 1
ATOM 744 N N . LYS A 1 93 ? 17.579 -5.720 -16.106 1.00 75.00 93 LYS A N 1
ATOM 745 C CA . LYS A 1 93 ? 17.795 -6.387 -17.389 1.00 75.00 93 LYS A CA 1
ATOM 746 C C . LYS A 1 93 ? 17.765 -5.376 -18.528 1.00 75.00 93 LYS A C 1
ATOM 748 O O . LYS A 1 93 ? 18.626 -5.437 -19.399 1.00 75.00 93 LYS A O 1
ATOM 753 N N . GLU A 1 94 ? 16.840 -4.426 -18.487 1.00 76.88 94 GLU A N 1
ATOM 754 C CA . GLU A 1 94 ? 16.770 -3.338 -19.465 1.00 76.88 94 GLU A CA 1
ATOM 755 C C . GLU A 1 94 ? 18.038 -2.474 -19.444 1.00 76.88 94 GLU A C 1
ATOM 757 O O . GLU A 1 94 ? 18.651 -2.238 -20.488 1.00 76.88 94 GLU A O 1
ATOM 762 N N . VAL A 1 95 ? 18.497 -2.079 -18.250 1.00 82.12 95 VAL A N 1
ATOM 763 C CA . VAL A 1 95 ? 19.736 -1.306 -18.120 1.00 82.12 95 VAL A CA 1
ATOM 764 C C . VAL A 1 95 ? 20.906 -2.079 -18.705 1.00 82.12 95 VAL A C 1
ATOM 766 O O . VAL A 1 95 ? 21.615 -1.509 -19.526 1.00 82.12 95 VAL A O 1
ATOM 769 N N . LEU A 1 96 ? 21.061 -3.367 -18.381 1.00 81.12 96 LEU A N 1
ATOM 770 C CA . LEU A 1 96 ? 22.143 -4.207 -18.903 1.00 81.12 96 LEU A CA 1
ATOM 771 C C . LEU A 1 96 ? 22.135 -4.329 -20.439 1.00 81.12 96 LEU A C 1
ATOM 773 O O . LEU A 1 96 ? 23.202 -4.348 -21.049 1.00 81.12 96 LEU A O 1
ATOM 777 N N . GLU A 1 97 ? 20.961 -4.402 -21.068 1.00 81.38 97 GLU A N 1
ATOM 778 C CA . GLU A 1 97 ? 20.832 -4.467 -22.530 1.00 81.38 97 GLU A CA 1
ATOM 779 C C . GLU A 1 97 ? 21.107 -3.118 -23.214 1.00 81.38 97 GLU A C 1
ATOM 781 O O . GLU A 1 97 ? 21.611 -3.101 -24.334 1.00 81.38 97 GLU A O 1
ATOM 786 N N . SER A 1 98 ? 20.842 -2.000 -22.529 1.00 80.81 98 SER A N 1
ATOM 787 C CA . SER A 1 98 ? 21.094 -0.637 -23.029 1.00 80.81 98 SER A CA 1
ATOM 788 C C . SER A 1 98 ? 22.553 -0.171 -22.913 1.00 80.81 98 SER A C 1
ATOM 790 O O . SER A 1 98 ? 22.904 0.914 -23.386 1.00 80.81 98 SER A O 1
ATOM 792 N N . LEU A 1 99 ? 23.403 -0.941 -22.227 1.00 85.38 99 LEU A N 1
ATOM 793 C CA . LEU A 1 99 ? 24.796 -0.573 -22.009 1.00 85.38 99 LEU A CA 1
ATOM 794 C C . LEU A 1 99 ? 25.645 -0.757 -23.273 1.00 85.38 99 LEU A C 1
ATOM 796 O O . LEU A 1 99 ? 25.387 -1.663 -24.068 1.00 85.38 99 LEU A O 1
ATOM 800 N N . PRO A 1 100 ? 26.721 0.039 -23.421 1.00 85.69 100 PRO A N 1
ATOM 801 C CA . PRO A 1 100 ? 27.737 -0.209 -24.432 1.00 85.69 100 PRO A CA 1
ATOM 802 C C . PRO A 1 100 ? 28.242 -1.659 -24.352 1.00 85.69 100 PRO A C 1
ATOM 804 O O . PRO A 1 100 ? 28.397 -2.170 -23.235 1.00 85.69 100 PRO A O 1
ATOM 807 N N . PRO A 1 101 ? 28.538 -2.314 -25.491 1.00 82.62 101 PRO A N 1
ATOM 808 C CA . PRO A 1 101 ? 28.938 -3.722 -25.528 1.00 82.62 101 PRO A CA 1
ATOM 809 C C . PRO A 1 101 ? 30.087 -4.045 -24.568 1.00 82.62 101 PRO A C 1
ATOM 811 O O . PRO A 1 101 ? 30.035 -5.049 -23.862 1.00 82.62 101 PRO A O 1
ATOM 814 N N . ASP A 1 102 ? 31.068 -3.146 -24.472 1.00 83.31 102 ASP A N 1
ATOM 815 C CA . ASP A 1 102 ? 32.248 -3.324 -23.624 1.00 83.31 102 ASP A CA 1
ATOM 816 C C . ASP A 1 102 ? 31.908 -3.234 -22.127 1.00 83.31 102 ASP A C 1
ATOM 818 O O . ASP A 1 102 ? 32.413 -4.008 -21.313 1.00 83.31 102 ASP A O 1
ATOM 822 N N . LEU A 1 103 ? 30.990 -2.334 -21.753 1.00 85.06 103 LEU A N 1
ATOM 823 C CA . LEU A 1 103 ? 30.520 -2.199 -20.372 1.00 85.06 103 LEU A CA 1
ATOM 824 C C . LEU A 1 103 ? 29.645 -3.401 -19.983 1.00 85.06 103 LEU A C 1
ATOM 826 O O . LEU A 1 103 ? 29.785 -3.965 -18.899 1.00 85.06 103 LEU A O 1
ATOM 830 N N . LYS A 1 104 ? 28.770 -3.833 -20.899 1.00 86.25 104 LYS A N 1
ATOM 831 C CA . LYS A 1 104 ? 27.930 -5.027 -20.748 1.00 86.25 104 LYS A CA 1
ATOM 832 C C . LYS A 1 104 ? 28.782 -6.282 -20.554 1.00 86.25 104 LYS A C 1
ATOM 834 O O . LYS A 1 104 ? 28.503 -7.067 -19.648 1.00 86.25 104 LYS A O 1
ATOM 839 N N . ALA A 1 105 ? 29.842 -6.439 -21.347 1.00 84.25 105 ALA A N 1
ATOM 840 C CA . ALA A 1 105 ? 30.792 -7.540 -21.226 1.00 84.25 105 ALA A CA 1
ATOM 841 C C . ALA A 1 105 ? 31.502 -7.538 -19.863 1.00 84.25 105 ALA A C 1
ATOM 843 O O . ALA A 1 105 ? 31.655 -8.603 -19.266 1.00 84.25 105 ALA A O 1
ATOM 844 N N . GLY A 1 106 ? 31.869 -6.361 -19.342 1.00 85.75 106 GLY A N 1
ATOM 845 C CA . GLY A 1 106 ? 32.442 -6.218 -18.002 1.00 85.75 106 GLY A CA 1
ATOM 846 C C . GLY A 1 106 ? 31.502 -6.707 -16.893 1.00 85.75 106 GLY A C 1
ATOM 847 O O . GLY A 1 106 ? 31.918 -7.466 -16.021 1.00 85.75 106 GLY A O 1
ATOM 848 N N . PHE A 1 107 ? 30.209 -6.372 -16.958 1.00 85.44 107 PHE A N 1
ATOM 849 C CA . PHE A 1 107 ? 29.218 -6.875 -15.996 1.00 85.44 107 PHE A CA 1
ATOM 850 C C . PHE A 1 107 ? 28.937 -8.374 -16.135 1.00 85.44 107 PHE A C 1
ATOM 852 O O . PHE A 1 107 ? 28.752 -9.052 -15.125 1.00 85.44 107 PHE A O 1
ATOM 859 N N . GLN A 1 108 ? 28.900 -8.897 -17.363 1.00 83.88 108 GLN A N 1
ATOM 860 C CA . GLN A 1 108 ? 28.690 -10.326 -17.620 1.00 83.88 108 GLN A CA 1
ATOM 861 C C . GLN A 1 108 ? 29.847 -11.183 -17.099 1.00 83.88 108 GLN A C 1
ATOM 863 O O . GLN A 1 108 ? 29.617 -12.275 -16.587 1.00 83.88 108 GLN A O 1
ATOM 868 N N . GLN A 1 109 ? 31.073 -10.674 -17.205 1.00 83.81 109 GLN A N 1
ATOM 869 C CA . GLN A 1 109 ? 32.286 -11.342 -16.732 1.00 83.81 109 GLN A CA 1
ATOM 870 C C . GLN A 1 109 ? 32.609 -11.028 -15.265 1.00 83.81 109 GLN A C 1
ATOM 872 O O . GLN A 1 109 ? 33.529 -11.618 -14.709 1.00 83.81 109 GLN A O 1
ATOM 877 N N . GLN A 1 110 ? 31.861 -10.111 -14.638 1.00 79.62 110 GLN A N 1
ATOM 878 C CA . GLN A 1 110 ? 32.177 -9.535 -13.326 1.00 79.62 110 GLN A CA 1
ATOM 879 C C . GLN A 1 110 ? 33.620 -8.996 -13.240 1.00 79.62 110 GLN A C 1
ATOM 881 O O . GLN A 1 110 ? 34.246 -9.027 -12.181 1.00 79.62 110 GLN A O 1
ATOM 886 N N . ASP A 1 111 ? 34.144 -8.479 -14.355 1.00 82.69 111 ASP A N 1
ATOM 887 C CA . ASP A 1 111 ? 35.511 -7.974 -14.457 1.00 82.69 111 ASP A CA 1
ATOM 888 C C . ASP A 1 111 ? 35.544 -6.457 -14.227 1.00 82.69 111 ASP A C 1
ATOM 890 O O . ASP A 1 111 ? 35.143 -5.649 -15.073 1.00 82.69 111 ASP A O 1
ATOM 894 N N . MET A 1 112 ? 36.044 -6.062 -13.056 1.00 80.44 112 MET A N 1
ATOM 895 C CA . MET A 1 112 ? 36.146 -4.654 -12.671 1.00 80.44 112 MET A CA 1
ATOM 896 C C . MET A 1 112 ? 37.212 -3.880 -13.457 1.00 80.44 112 MET A C 1
ATOM 898 O O . MET A 1 112 ? 37.067 -2.669 -13.618 1.00 80.44 112 MET A O 1
ATOM 902 N N . GLN A 1 113 ? 38.252 -4.546 -13.971 1.00 81.25 113 GLN A N 1
ATOM 903 C CA . GLN A 1 113 ? 39.311 -3.896 -14.752 1.00 81.25 113 GLN A CA 1
ATOM 904 C C . GLN A 1 113 ? 38.786 -3.475 -16.124 1.00 81.25 113 GLN A C 1
ATOM 906 O O . GLN A 1 113 ? 39.048 -2.359 -16.576 1.00 81.25 113 GLN A O 1
ATOM 911 N N . ILE A 1 114 ? 37.972 -4.328 -16.752 1.00 84.62 114 ILE A N 1
ATOM 912 C CA . ILE A 1 114 ? 37.288 -3.999 -18.009 1.00 84.62 114 ILE A CA 1
ATOM 913 C C . ILE A 1 114 ? 36.365 -2.798 -17.802 1.00 84.62 114 ILE A C 1
ATOM 915 O O . ILE A 1 114 ? 36.431 -1.834 -18.563 1.00 84.62 114 ILE A O 1
ATOM 919 N N . LEU A 1 115 ? 35.554 -2.810 -16.740 1.00 85.88 115 LEU A N 1
ATOM 920 C CA . LEU A 1 115 ? 34.634 -1.711 -16.444 1.00 85.88 115 LEU A CA 1
ATOM 921 C C . LEU A 1 115 ? 35.384 -0.387 -16.222 1.00 85.88 115 LEU A C 1
ATOM 923 O O . LEU A 1 115 ? 35.003 0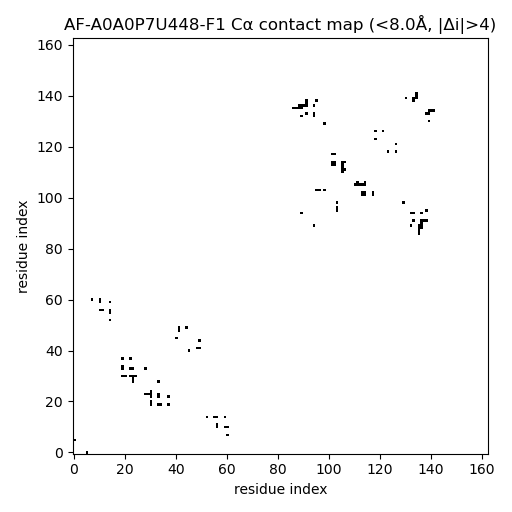.636 -16.788 1.00 85.88 115 LEU A O 1
ATOM 927 N N . GLN A 1 116 ? 36.483 -0.405 -15.466 1.00 83.75 116 GLN A N 1
ATOM 928 C CA . GLN A 1 116 ? 37.311 0.776 -15.217 1.00 83.75 116 GLN A CA 1
ATOM 929 C C . GLN A 1 116 ? 37.992 1.299 -16.489 1.00 83.75 116 GLN A C 1
ATOM 931 O O . GLN A 1 116 ? 37.995 2.508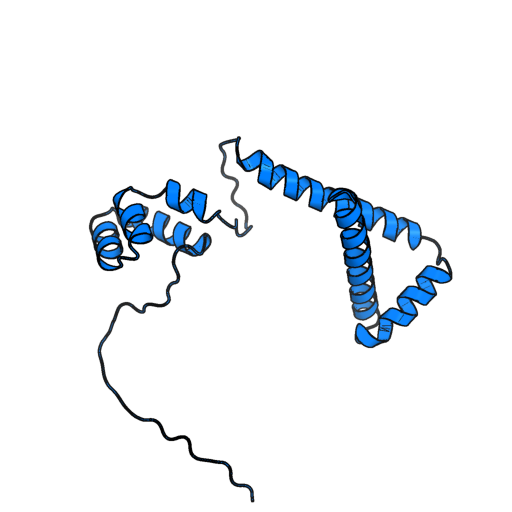 -16.727 1.00 83.75 116 GLN A O 1
ATOM 936 N N . ASN A 1 117 ? 38.543 0.414 -17.321 1.00 86.25 117 ASN A N 1
ATOM 937 C CA . ASN A 1 117 ? 39.172 0.783 -18.588 1.00 86.25 117 ASN A CA 1
ATOM 938 C C . ASN A 1 117 ? 38.163 1.413 -19.562 1.00 86.25 117 ASN A C 1
ATOM 940 O O . ASN A 1 117 ? 38.433 2.455 -20.155 1.00 86.25 117 ASN A O 1
ATOM 944 N N . VAL A 1 118 ? 36.969 0.826 -19.688 1.00 86.94 118 VAL A N 1
ATOM 945 C CA . VAL A 1 118 ? 35.898 1.356 -20.547 1.00 86.94 118 VAL A CA 1
ATOM 946 C C . VAL A 1 118 ? 35.431 2.726 -20.058 1.00 86.94 118 VAL A C 1
ATOM 948 O O . VAL A 1 118 ? 35.305 3.648 -20.861 1.00 86.94 118 VAL A O 1
ATOM 951 N N . LEU A 1 119 ? 35.239 2.896 -18.746 1.00 85.88 119 LEU A N 1
ATOM 952 C CA . LEU A 1 119 ? 34.858 4.186 -18.162 1.00 85.88 119 LEU A CA 1
ATOM 953 C C . LEU A 1 119 ? 35.952 5.253 -18.319 1.00 85.88 119 LEU A C 1
ATOM 955 O O . LEU A 1 119 ? 35.624 6.426 -18.465 1.00 85.88 119 LEU A O 1
ATOM 959 N N . SER A 1 120 ? 37.228 4.855 -18.321 1.00 86.44 120 SER A N 1
ATOM 960 C CA . SER A 1 120 ? 38.370 5.773 -18.460 1.00 86.44 120 SER A CA 1
ATOM 961 C C . SER A 1 120 ? 38.612 6.214 -19.907 1.00 86.44 120 SER A C 1
ATOM 963 O O . SER A 1 120 ? 39.094 7.319 -20.137 1.00 86.44 120 SER A O 1
ATOM 965 N N . ASN A 1 121 ? 38.267 5.367 -20.883 1.00 86.56 121 ASN A N 1
ATOM 966 C CA . ASN A 1 121 ? 38.398 5.665 -22.314 1.00 86.56 121 ASN A CA 1
ATOM 967 C C . ASN A 1 121 ? 37.163 6.370 -22.908 1.00 86.56 121 ASN A C 1
ATOM 969 O O . ASN A 1 121 ? 37.203 6.830 -24.049 1.00 86.56 121 ASN A O 1
ATOM 973 N N . MET A 1 122 ? 36.055 6.443 -22.166 1.00 83.19 122 MET A N 1
ATOM 974 C CA . MET A 1 122 ? 34.800 7.053 -22.607 1.00 83.19 122 MET A CA 1
ATOM 975 C C . MET A 1 122 ? 34.709 8.532 -22.200 1.00 83.19 122 MET A C 1
ATOM 977 O O . MET A 1 122 ? 35.355 8.985 -21.259 1.00 83.19 122 MET A O 1
ATOM 981 N N . ASN A 1 123 ? 33.867 9.302 -22.898 1.00 88.50 123 ASN A N 1
ATOM 982 C CA . ASN A 1 123 ? 33.567 10.681 -22.512 1.00 88.50 123 ASN A CA 1
ATOM 983 C C . ASN A 1 123 ? 33.025 10.726 -21.062 1.00 88.50 123 ASN A C 1
ATOM 985 O O . ASN A 1 123 ? 32.061 10.010 -20.770 1.00 88.50 123 ASN A O 1
ATOM 989 N N . PRO A 1 124 ? 33.574 11.587 -20.181 1.00 81.50 124 PRO A N 1
ATOM 990 C CA . PRO A 1 124 ? 33.188 11.660 -18.771 1.00 81.50 124 PRO A CA 1
ATOM 991 C C . PRO A 1 124 ? 31.685 11.883 -18.547 1.00 81.50 124 PRO A C 1
ATOM 993 O O . PRO A 1 124 ? 31.113 11.282 -17.641 1.00 81.50 124 PRO A O 1
ATOM 996 N N . GLN A 1 125 ? 31.015 12.669 -19.396 1.00 80.81 125 GLN A N 1
ATOM 997 C CA . GLN A 1 125 ? 29.570 12.911 -19.275 1.00 80.81 125 GLN A CA 1
ATOM 998 C C . GLN A 1 125 ? 28.742 11.653 -19.581 1.00 80.81 125 GLN A C 1
ATOM 1000 O O . GLN A 1 125 ? 27.716 11.393 -18.953 1.00 80.81 125 GLN A O 1
ATOM 1005 N N . VAL A 1 126 ? 29.199 10.852 -20.544 1.00 81.19 126 VAL A N 1
ATOM 1006 C CA . VAL A 1 126 ? 28.540 9.602 -20.949 1.00 81.19 126 VAL A CA 1
ATOM 1007 C C . VAL A 1 126 ? 28.811 8.506 -19.915 1.00 81.19 126 VAL A C 1
ATOM 1009 O O . VAL A 1 126 ? 27.902 7.762 -19.545 1.00 81.19 126 VAL A O 1
ATOM 1012 N N . ALA A 1 127 ? 30.034 8.448 -19.388 1.00 84.62 127 ALA A N 1
ATOM 1013 C CA . ALA A 1 127 ? 30.408 7.542 -18.310 1.00 84.62 127 ALA A CA 1
ATOM 1014 C C . ALA A 1 127 ? 29.552 7.781 -17.054 1.00 84.62 127 ALA A C 1
ATOM 1016 O O . ALA A 1 127 ? 28.962 6.841 -16.522 1.00 84.62 127 ALA A O 1
ATOM 1017 N N . GLU A 1 128 ? 29.406 9.038 -16.627 1.00 83.19 128 GLU A N 1
ATOM 1018 C CA . GLU A 1 128 ? 28.574 9.405 -15.476 1.00 83.19 128 GLU A CA 1
ATOM 1019 C C . GLU A 1 128 ? 27.106 9.003 -15.676 1.00 83.19 128 GLU A C 1
ATOM 1021 O O . GLU A 1 128 ? 26.485 8.429 -14.779 1.00 83.19 128 GLU A O 1
ATOM 1026 N N . TYR A 1 129 ? 26.568 9.223 -16.878 1.00 86.44 129 TYR A N 1
ATOM 1027 C CA . TYR A 1 129 ? 25.213 8.813 -17.238 1.00 86.44 129 TYR A CA 1
ATOM 1028 C C . TYR A 1 129 ? 24.988 7.302 -17.079 1.00 86.44 129 TYR A C 1
ATOM 1030 O O . TYR A 1 129 ? 24.006 6.885 -16.457 1.00 86.44 129 TYR A O 1
ATOM 1038 N N . HIS A 1 130 ? 25.901 6.469 -17.586 1.00 86.62 130 HIS A N 1
ATOM 1039 C CA . HIS A 1 130 ? 25.786 5.015 -17.454 1.00 86.62 130 HIS A CA 1
ATOM 1040 C C . HIS A 1 130 ? 26.008 4.536 -16.016 1.00 86.62 130 HIS A C 1
ATOM 1042 O O . HIS A 1 130 ? 25.272 3.663 -15.558 1.00 86.62 130 HIS A O 1
ATOM 1048 N N . VAL A 1 131 ? 26.958 5.119 -15.280 1.00 85.50 131 VAL A N 1
ATOM 1049 C CA . VAL A 1 131 ? 27.224 4.771 -13.873 1.00 85.50 131 VAL A CA 1
ATOM 1050 C C . VAL A 1 131 ? 26.018 5.092 -12.997 1.00 85.50 131 VAL A C 1
ATOM 1052 O O . VAL A 1 131 ? 25.568 4.233 -12.239 1.00 85.50 131 VAL A O 1
ATOM 1055 N N . LYS A 1 132 ? 25.442 6.289 -13.143 1.00 83.12 132 LYS A N 1
ATOM 1056 C CA . LYS A 1 132 ? 24.233 6.692 -12.418 1.00 83.12 132 LYS A CA 1
ATOM 1057 C C . LYS A 1 132 ? 23.087 5.717 -12.672 1.00 83.12 132 LYS A C 1
ATOM 1059 O O . LYS A 1 132 ? 22.483 5.224 -11.724 1.00 83.12 132 LYS A O 1
ATOM 1064 N N . ARG A 1 133 ? 22.860 5.360 -13.938 1.00 83.00 133 ARG A N 1
ATOM 1065 C CA . ARG A 1 133 ? 21.844 4.378 -14.329 1.00 83.00 133 ARG A CA 1
ATOM 1066 C C . ARG A 1 133 ? 22.091 2.999 -13.705 1.00 83.00 133 ARG A C 1
ATOM 1068 O O . ARG A 1 133 ? 21.158 2.364 -13.221 1.00 83.00 133 ARG A O 1
ATOM 1075 N N . CYS A 1 134 ? 23.340 2.535 -13.697 1.00 85.00 134 CYS A N 1
ATOM 1076 C CA . CYS A 1 134 ? 23.703 1.243 -13.111 1.00 85.00 134 CYS A CA 1
ATOM 1077 C C . CYS A 1 134 ? 23.510 1.219 -11.588 1.00 85.00 134 CYS A C 1
ATOM 1079 O O . CYS A 1 134 ? 23.099 0.194 -11.048 1.00 85.00 134 CYS A O 1
ATOM 1081 N N . LEU A 1 135 ? 23.779 2.331 -10.898 1.00 82.62 135 LEU A N 1
ATOM 1082 C CA . LEU A 1 135 ? 23.535 2.479 -9.461 1.00 82.62 135 LEU A CA 1
ATOM 1083 C C . LEU A 1 135 ? 22.031 2.518 -9.151 1.00 82.62 135 LEU A C 1
ATOM 1085 O O . LEU A 1 135 ? 21.572 1.842 -8.233 1.00 82.62 135 LEU A O 1
ATOM 1089 N N . GLU A 1 136 ? 21.255 3.268 -9.937 1.00 78.81 136 GLU A N 1
ATOM 1090 C CA . GLU A 1 136 ? 19.799 3.391 -9.778 1.00 78.81 136 GLU A CA 1
ATOM 1091 C C . GLU A 1 136 ? 19.059 2.068 -10.045 1.00 78.81 136 GLU A C 1
ATOM 1093 O O . GLU A 1 136 ? 18.088 1.763 -9.356 1.00 78.81 136 GLU A O 1
ATOM 1098 N N . ALA A 1 137 ? 19.555 1.248 -10.977 1.00 79.62 137 ALA A N 1
ATOM 1099 C CA . ALA A 1 137 ? 19.033 -0.092 -11.265 1.00 79.62 137 ALA A CA 1
ATOM 1100 C C . ALA A 1 137 ? 19.546 -1.189 -10.311 1.00 79.62 137 ALA A C 1
ATOM 1102 O O . ALA A 1 137 ? 19.220 -2.366 -10.480 1.00 79.62 137 ALA A O 1
ATOM 1103 N N . GLY A 1 138 ? 20.414 -0.843 -9.350 1.00 77.44 138 GLY A N 1
ATOM 1104 C CA . GLY A 1 138 ? 21.065 -1.814 -8.463 1.00 77.44 138 GLY A CA 1
ATOM 1105 C C . GLY A 1 138 ? 21.970 -2.817 -9.194 1.00 77.44 138 GLY A C 1
ATOM 1106 O O . GLY A 1 138 ? 22.229 -3.904 -8.678 1.00 77.44 138 GLY A O 1
ATOM 1107 N N . LEU A 1 139 ? 22.427 -2.479 -10.405 1.00 79.81 139 LEU A N 1
ATOM 1108 C CA . LEU A 1 139 ? 23.355 -3.285 -11.202 1.00 79.81 139 LEU A CA 1
ATOM 1109 C C . LEU A 1 139 ? 24.795 -3.150 -10.686 1.00 79.81 139 LEU A C 1
ATOM 1111 O O . LEU A 1 139 ? 25.559 -4.111 -10.756 1.00 79.81 139 LEU A O 1
ATOM 1115 N N . TRP A 1 140 ? 25.145 -1.977 -10.149 1.00 79.50 140 TRP A N 1
ATOM 1116 C CA . TRP A 1 140 ? 26.441 -1.688 -9.537 1.00 79.50 140 TRP A CA 1
ATOM 1117 C C . TRP A 1 140 ? 26.247 -1.311 -8.065 1.00 79.50 140 TRP A C 1
ATOM 1119 O O . TRP A 1 140 ? 25.391 -0.493 -7.739 1.00 79.50 140 TRP A O 1
ATOM 1129 N N . ASN A 1 141 ? 27.050 -1.876 -7.167 1.00 68.56 141 ASN A N 1
ATOM 1130 C CA . ASN A 1 141 ? 27.137 -1.465 -5.769 1.00 68.56 141 ASN A CA 1
ATOM 1131 C C . ASN A 1 141 ? 28.443 -0.688 -5.557 1.00 68.56 141 ASN A C 1
ATOM 1133 O O . ASN A 1 141 ? 29.528 -1.159 -5.872 1.00 68.56 141 ASN A O 1
ATOM 1137 N N . SER A 1 142 ? 28.376 0.530 -5.026 1.00 56.19 142 SER A N 1
ATOM 1138 C CA . SER A 1 142 ? 29.546 1.392 -4.777 1.00 56.19 142 SER A CA 1
ATOM 1139 C C . SER A 1 142 ? 30.450 0.891 -3.630 1.00 56.19 142 SER A C 1
ATOM 1141 O O . SER A 1 142 ? 31.188 1.659 -3.016 1.00 56.19 142 SER A O 1
ATOM 1143 N N . THR A 1 143 ? 30.428 -0.412 -3.332 1.00 45.94 143 THR A N 1
ATOM 1144 C CA . THR A 1 143 ? 31.190 -1.051 -2.254 1.00 45.94 143 THR A CA 1
ATOM 1145 C C . THR A 1 143 ? 32.561 -1.531 -2.721 1.00 45.94 143 THR A C 1
ATOM 1147 O O . THR A 1 143 ? 33.003 -2.605 -2.338 1.00 45.94 143 THR A O 1
ATOM 1150 N N . THR A 1 144 ? 33.267 -0.741 -3.515 1.00 39.12 144 THR A N 1
ATOM 1151 C CA . THR A 1 144 ? 34.727 -0.799 -3.555 1.00 39.12 144 THR A CA 1
ATOM 1152 C C . THR A 1 144 ? 35.207 0.633 -3.637 1.00 39.12 144 THR A C 1
ATOM 1154 O O . THR A 1 144 ? 35.180 1.294 -4.671 1.00 39.12 144 THR A O 1
ATOM 1157 N N . LYS A 1 145 ? 35.585 1.142 -2.464 1.00 40.69 145 LYS A N 1
ATOM 1158 C CA . LYS A 1 145 ? 36.458 2.298 -2.341 1.00 40.69 145 LYS A CA 1
ATOM 1159 C C . LYS A 1 145 ? 37.572 2.128 -3.373 1.00 40.69 145 LYS A C 1
ATOM 1161 O O . LYS A 1 145 ? 38.302 1.140 -3.313 1.00 40.69 145 LYS A O 1
ATOM 1166 N N . TRP A 1 146 ? 37.677 3.069 -4.303 1.00 38.19 146 TRP A N 1
ATOM 1167 C CA . TRP A 1 146 ? 38.898 3.249 -5.073 1.00 38.19 146 TRP A CA 1
ATOM 1168 C C . TRP A 1 146 ? 40.027 3.382 -4.047 1.00 38.19 146 TRP A C 1
ATOM 1170 O O . TRP A 1 146 ? 39.960 4.218 -3.144 1.00 38.19 146 TRP A O 1
ATOM 1180 N N . THR A 1 147 ? 40.963 2.449 -4.089 1.00 34.69 147 THR A N 1
ATOM 1181 C CA . THR A 1 147 ? 41.972 2.201 -3.065 1.00 34.69 147 THR A CA 1
ATOM 1182 C C . THR A 1 147 ? 42.761 3.464 -2.726 1.00 34.69 147 THR A C 1
ATOM 1184 O O . THR A 1 147 ? 43.282 4.139 -3.612 1.00 34.69 147 THR A O 1
ATOM 1187 N N . LYS A 1 148 ? 42.940 3.718 -1.427 1.00 31.64 148 LYS A N 1
ATOM 1188 C CA . LYS A 1 148 ? 44.200 4.260 -0.919 1.00 31.64 148 LYS A CA 1
ATOM 1189 C C . LYS A 1 148 ? 44.662 3.361 0.232 1.00 31.64 148 LYS A C 1
ATOM 1191 O O . LYS A 1 148 ? 43.990 3.299 1.254 1.00 31.64 148 LYS A O 1
ATOM 1196 N N . GLU A 1 149 ? 45.705 2.595 -0.088 1.00 32.41 149 GLU A N 1
ATOM 1197 C CA . GLU A 1 149 ? 46.693 1.844 0.711 1.00 32.41 149 GLU A CA 1
ATOM 1198 C C . GLU A 1 149 ? 46.444 1.545 2.207 1.00 32.41 149 GLU A C 1
ATOM 1200 O O . GLU A 1 149 ? 46.204 2.450 3.000 1.00 32.41 149 GLU A O 1
ATOM 1205 N N . GLU A 1 150 ? 46.589 0.248 2.544 1.00 33.59 150 GLU A N 1
ATOM 1206 C CA . GLU A 1 150 ? 47.382 -0.371 3.639 1.00 33.59 150 GLU A CA 1
ATOM 1207 C C . GLU A 1 150 ? 47.570 0.454 4.939 1.00 33.59 150 GLU A C 1
ATOM 1209 O O . GLU A 1 150 ? 48.113 1.553 4.920 1.00 33.59 150 GLU A O 1
ATOM 1214 N N . ALA A 1 151 ? 47.232 -0.034 6.142 1.00 30.97 151 ALA A N 1
ATOM 1215 C CA . ALA A 1 151 ? 47.986 -1.074 6.863 1.00 30.97 151 ALA A CA 1
ATOM 1216 C C . ALA A 1 151 ? 47.230 -1.556 8.153 1.00 30.97 151 ALA A C 1
ATOM 1218 O O . ALA A 1 151 ? 46.192 -0.986 8.497 1.00 30.97 151 ALA A O 1
ATOM 1219 N N . PRO A 1 152 ? 47.721 -2.599 8.867 1.00 42.03 152 PRO A N 1
ATOM 1220 C CA . PRO A 1 152 ? 46.927 -3.581 9.624 1.00 42.03 152 PRO A CA 1
ATOM 1221 C C . PRO A 1 152 ? 46.889 -3.401 11.159 1.00 42.03 152 PRO A C 1
ATOM 1223 O O . PRO A 1 152 ? 47.711 -2.700 11.742 1.00 42.03 152 PRO A O 1
ATOM 1226 N N . GLY A 1 153 ? 46.008 -4.181 11.806 1.00 31.03 153 GLY A N 1
ATOM 1227 C CA . GLY A 1 153 ? 46.049 -4.531 13.239 1.00 31.03 153 GLY A CA 1
ATOM 1228 C C . GLY A 1 153 ? 44.975 -3.824 14.079 1.00 31.03 153 GLY A C 1
ATOM 1229 O O . GLY A 1 153 ? 44.707 -2.651 13.878 1.00 31.03 153 GLY A O 1
ATOM 1230 N N . THR A 1 154 ? 44.295 -4.429 15.050 1.00 36.06 154 THR A N 1
ATOM 1231 C CA . THR A 1 154 ? 44.402 -5.760 15.651 1.00 36.06 154 THR A CA 1
ATOM 1232 C C . THR A 1 154 ? 43.073 -6.030 16.361 1.00 36.06 154 THR A C 1
ATOM 1234 O O . THR A 1 154 ? 42.491 -5.130 16.964 1.00 36.06 154 THR A O 1
ATOM 1237 N N . ASP A 1 155 ? 42.605 -7.267 16.255 1.00 42.28 155 ASP A N 1
ATOM 1238 C CA . ASP A 1 155 ? 41.601 -7.890 17.111 1.00 42.28 155 ASP A CA 1
ATOM 1239 C C . ASP A 1 155 ? 42.010 -7.797 18.593 1.00 42.28 155 ASP A C 1
ATOM 1241 O O . ASP A 1 155 ? 43.096 -8.240 18.952 1.00 42.28 155 ASP A O 1
ATOM 1245 N N . GLU A 1 156 ? 41.148 -7.262 19.461 1.00 40.06 156 GLU A N 1
ATOM 1246 C CA . GLU A 1 156 ? 41.077 -7.756 20.840 1.00 40.06 156 GLU A CA 1
ATOM 1247 C C . GLU A 1 156 ? 39.644 -7.639 21.367 1.00 40.06 156 GLU A C 1
ATOM 1249 O O . GLU A 1 156 ? 39.208 -6.661 21.976 1.00 40.06 156 GLU A O 1
ATOM 1254 N N . SER A 1 157 ? 38.897 -8.708 21.122 1.00 45.00 157 SER A N 1
ATOM 1255 C CA . SER A 1 157 ? 37.747 -9.096 21.921 1.00 45.00 157 SER A CA 1
ATOM 1256 C C . SER A 1 157 ? 38.173 -9.305 23.383 1.00 45.00 157 SER A C 1
ATOM 1258 O O . SER A 1 157 ? 38.689 -10.366 23.739 1.00 45.00 157 SER A O 1
ATOM 1260 N N . LYS A 1 158 ? 37.890 -8.339 24.267 1.00 45.38 158 LYS A N 1
ATOM 1261 C CA . LYS A 1 158 ? 37.977 -8.537 25.722 1.00 45.38 158 LYS A CA 1
ATOM 1262 C C . LYS A 1 158 ? 36.688 -8.128 26.434 1.00 45.38 158 LYS A C 1
ATOM 1264 O O . LYS A 1 158 ? 36.451 -6.971 26.744 1.00 45.38 158 LYS A O 1
ATOM 1269 N N . ARG A 1 159 ? 35.854 -9.158 26.604 1.00 45.66 159 ARG A N 1
ATOM 1270 C CA . ARG A 1 159 ? 35.146 -9.594 27.822 1.00 45.66 159 ARG A CA 1
ATOM 1271 C C . ARG A 1 159 ? 34.632 -8.508 28.783 1.00 45.66 159 ARG A C 1
ATOM 1273 O O . ARG A 1 159 ? 35.391 -7.710 29.314 1.00 45.66 159 ARG A O 1
ATOM 1280 N N . MET A 1 160 ? 33.331 -8.626 29.066 1.00 42.50 160 MET A N 1
ATOM 1281 C CA . MET A 1 160 ? 32.667 -8.261 30.322 1.00 42.50 160 MET A CA 1
ATOM 1282 C C . MET A 1 160 ? 33.603 -8.321 31.531 1.00 42.50 160 MET A C 1
ATOM 1284 O O . MET A 1 160 ? 34.304 -9.316 31.683 1.00 42.50 160 MET A O 1
ATOM 1288 N N . GLU A 1 161 ? 33.461 -7.367 32.449 1.00 45.09 161 GLU A N 1
ATOM 1289 C CA . GLU A 1 161 ? 33.168 -7.710 33.840 1.00 45.09 161 GLU A CA 1
ATOM 1290 C C . GLU A 1 161 ? 32.542 -6.532 34.594 1.00 45.09 161 GLU A C 1
ATOM 1292 O O . GLU A 1 161 ? 32.871 -5.364 34.398 1.00 45.09 161 GLU A O 1
ATOM 1297 N N . THR A 1 162 ? 31.560 -6.893 35.409 1.00 50.84 162 THR A N 1
ATOM 1298 C CA . THR A 1 162 ? 30.778 -6.079 36.334 1.0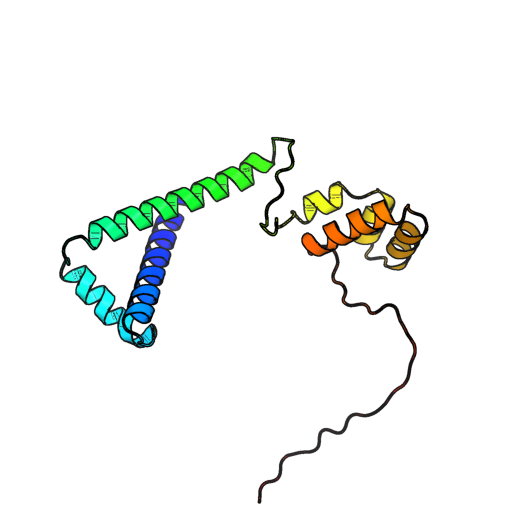0 50.84 162 THR A CA 1
ATOM 1299 C C . THR A 1 162 ? 31.547 -5.803 37.621 1.00 50.84 162 THR A C 1
ATOM 1301 O O . THR A 1 162 ? 32.070 -6.745 38.218 1.00 50.84 162 THR A O 1
ATOM 1304 N N . SER A 1 163 ? 31.496 -4.569 38.120 1.00 50.12 163 SER A N 1
ATOM 1305 C CA . SER A 1 163 ? 31.348 -4.233 39.548 1.00 50.12 163 SER A CA 1
ATOM 1306 C C . SER A 1 163 ? 30.918 -2.781 39.686 1.00 50.12 163 SER A C 1
ATOM 1308 O O . SER A 1 163 ? 31.480 -1.940 38.951 1.00 50.12 163 SER A O 1
#

Sequence (163 aa):
MSKEALMEQIAHQAVVMQFILEMASNSKQDPRGVFRQFFQKAKTGQEGYLDVFRTELNAFKQRVKEYTLKSKGEAQKDMEPQTTASRCCLDRKEVLESLPPDLKAGFQQQDMQILQNVLSNMNPQVAEYHVKRCLEAGLWNSTTKWTKEEAPGTDESKRMETS

Nearest PDB structures (foldseek):
  1us7-assembly1_B  TM=4.470E-01  e=2.306E-06  Homo sapiens
  2n5x-assembly1_A  TM=7.939E-01  e=3.296E-03  Homo sapiens